Protein AF-R9IJ33-F1 (afdb_monomer_lite)

Secondary structure (DSSP, 8-state):
------TTS-TTEEEEESSSEEEEE--TT-SSSS-EEEESS--SS--TT-TT--

Sequence (54 aa):
MNRTQNCAECEFMKKYNYGKKIYYCDHVDRIDDMGKLSVNELPKRSPEWCPLRK

pLDDT: mean 84.45, std 11.66, range [39.53, 93.62]

Radius of gyration: 10.84 Å; chains: 1; bounding box: 38×18×21 Å

Foldseek 3Di:
DPPQDFLVPDPQWDWDPPVKTWIAGNDPQQPDPTRTQDIRDGDRGDDPRDPPGD

Structure (mmCIF, N/CA/C/O backbone):
data_AF-R9IJ33-F1
#
_entry.id   AF-R9IJ33-F1
#
loop_
_atom_site.group_PDB
_atom_site.id
_atom_site.type_symbol
_atom_site.label_atom_id
_atom_site.label_alt_id
_atom_site.label_comp_id
_atom_site.label_asym_id
_atom_site.label_entity_id
_atom_site.label_seq_id
_atom_site.pdbx_PDB_ins_code
_atom_site.Cartn_x
_atom_site.Cartn_y
_atom_site.Cartn_z
_atom_site.occupancy
_atom_site.B_iso_or_equiv
_atom_site.auth_seq_id
_atom_site.auth_comp_id
_atom_site.auth_asym_id
_atom_site.auth_atom_id
_atom_site.pdbx_PDB_model_num
ATOM 1 N N . MET A 1 1 ? 24.027 5.423 2.511 1.00 39.53 1 MET A N 1
ATOM 2 C CA . MET A 1 1 ? 22.785 6.168 2.821 1.00 39.53 1 MET A CA 1
ATOM 3 C C . MET A 1 1 ? 21.656 5.168 3.053 1.00 39.53 1 MET A C 1
ATOM 5 O O . MET A 1 1 ? 20.948 4.832 2.118 1.00 39.53 1 MET A O 1
ATOM 9 N N . ASN A 1 2 ? 21.511 4.660 4.279 1.00 46.94 2 ASN A N 1
ATOM 10 C CA . ASN A 1 2 ? 20.366 3.831 4.674 1.00 46.94 2 ASN A CA 1
ATOM 11 C C . ASN A 1 2 ? 19.291 4.745 5.267 1.00 46.94 2 ASN A C 1
ATOM 13 O O . ASN A 1 2 ? 19.095 4.793 6.478 1.00 46.94 2 ASN A O 1
ATOM 17 N N . ARG A 1 3 ? 18.638 5.544 4.415 1.00 52.97 3 ARG A N 1
ATOM 18 C CA . ARG A 1 3 ? 17.327 6.076 4.789 1.00 52.97 3 ARG A CA 1
ATOM 19 C C . ARG A 1 3 ? 16.387 4.896 4.642 1.00 52.97 3 ARG A C 1
ATOM 21 O O . ARG A 1 3 ? 16.061 4.536 3.518 1.00 52.97 3 ARG A O 1
ATOM 28 N N . THR A 1 4 ? 16.033 4.254 5.751 1.00 54.22 4 THR A N 1
ATOM 29 C CA . THR A 1 4 ? 14.923 3.301 5.786 1.00 54.22 4 THR A CA 1
ATOM 30 C C . THR A 1 4 ? 13.731 4.026 5.175 1.00 54.22 4 THR A C 1
ATOM 32 O O . THR A 1 4 ? 13.182 4.924 5.812 1.00 54.22 4 THR A O 1
ATOM 35 N N . GLN A 1 5 ? 13.410 3.739 3.911 1.00 65.81 5 GLN A N 1
ATOM 36 C CA . GLN A 1 5 ? 12.353 4.446 3.202 1.00 65.81 5 GLN A CA 1
ATOM 37 C C . GLN A 1 5 ? 11.048 4.114 3.922 1.00 65.81 5 GLN A C 1
ATOM 39 O O . GLN A 1 5 ? 10.582 2.970 3.923 1.00 65.81 5 GLN A O 1
ATOM 44 N N . ASN A 1 6 ? 10.534 5.093 4.662 1.00 76.75 6 ASN A N 1
ATOM 45 C CA . ASN A 1 6 ? 9.255 4.984 5.333 1.00 76.75 6 ASN A CA 1
ATOM 46 C C . ASN A 1 6 ? 8.158 5.229 4.282 1.00 76.75 6 ASN A C 1
ATOM 48 O O . ASN A 1 6 ? 8.355 5.963 3.314 1.00 76.75 6 ASN A O 1
ATOM 52 N N . CYS A 1 7 ? 6.989 4.608 4.440 1.00 86.62 7 CYS A N 1
ATOM 53 C CA . CYS A 1 7 ? 5.901 4.814 3.480 1.00 86.62 7 CYS A CA 1
ATOM 54 C C . CYS A 1 7 ? 5.296 6.228 3.559 1.00 86.62 7 CYS A C 1
ATOM 56 O O . CYS A 1 7 ? 4.512 6.593 2.692 1.00 86.62 7 CYS A O 1
ATOM 58 N N . ALA A 1 8 ? 5.632 7.016 4.586 1.00 84.75 8 ALA A N 1
ATOM 59 C CA . ALA A 1 8 ? 5.119 8.371 4.769 1.00 84.75 8 ALA A CA 1
ATOM 60 C C . ALA A 1 8 ? 5.745 9.385 3.800 1.00 84.75 8 ALA A C 1
ATOM 62 O O . ALA A 1 8 ? 5.071 10.324 3.393 1.00 84.75 8 ALA A O 1
ATOM 63 N N . GLU A 1 9 ? 6.998 9.168 3.405 1.00 85.12 9 GLU A N 1
ATOM 64 C CA . GLU A 1 9 ? 7.745 9.999 2.453 1.00 85.12 9 GLU A CA 1
ATOM 65 C C . GLU A 1 9 ? 7.755 9.401 1.035 1.00 85.12 9 GLU A C 1
ATOM 67 O O . GLU A 1 9 ? 8.448 9.897 0.150 1.00 85.12 9 GLU A O 1
ATOM 72 N N . CYS A 1 10 ? 7.008 8.318 0.807 1.00 86.81 10 CYS A N 1
ATOM 73 C CA . CYS A 1 10 ? 6.986 7.608 -0.467 1.00 86.81 10 CYS A CA 1
ATOM 74 C C . CYS A 1 10 ? 5.985 8.248 -1.441 1.00 86.81 10 CYS A C 1
ATOM 76 O O . CYS A 1 10 ? 4.794 8.329 -1.145 1.00 86.81 10 CYS A O 1
ATOM 78 N N . GLU A 1 11 ? 6.445 8.642 -2.630 1.00 89.75 11 GLU A N 1
ATOM 79 C CA . GLU A 1 11 ? 5.603 9.251 -3.676 1.00 89.75 11 GLU A CA 1
ATOM 80 C C . GLU A 1 11 ? 4.499 8.312 -4.200 1.00 89.75 11 GLU A C 1
ATOM 82 O O . GLU A 1 11 ? 3.432 8.757 -4.631 1.00 89.75 11 GLU A O 1
ATOM 87 N N . PHE A 1 12 ? 4.723 7.000 -4.094 1.00 90.75 12 PHE A N 1
ATOM 88 C CA . PHE A 1 12 ? 3.770 5.962 -4.486 1.00 90.75 12 PHE A CA 1
ATOM 89 C C . PHE A 1 12 ? 2.691 5.712 -3.424 1.00 90.75 12 PHE A C 1
ATOM 91 O O . PHE A 1 12 ? 1.754 4.949 -3.666 1.00 90.75 12 PHE A O 1
ATOM 98 N N . MET A 1 13 ? 2.795 6.331 -2.243 1.00 91.38 13 MET A N 1
ATOM 99 C CA . MET A 1 13 ? 1.810 6.163 -1.182 1.00 91.38 13 MET A CA 1
ATOM 100 C C . MET A 1 13 ? 0.519 6.915 -1.515 1.00 91.38 13 MET A C 1
ATOM 102 O O . MET A 1 13 ? 0.493 8.135 -1.683 1.00 91.38 13 MET A O 1
ATOM 106 N N . LYS A 1 14 ? -0.584 6.169 -1.577 1.00 92.69 14 LYS A N 1
ATOM 107 C CA . LYS A 1 14 ? -1.942 6.688 -1.733 1.00 92.69 14 LYS A CA 1
ATOM 108 C C . LYS A 1 14 ? -2.722 6.505 -0.443 1.00 92.69 14 LYS A C 1
ATOM 110 O O . LYS A 1 14 ? -2.633 5.476 0.224 1.00 92.69 14 LYS A O 1
ATOM 115 N N . LYS A 1 15 ? -3.539 7.502 -0.112 1.00 92.69 15 LYS A N 1
ATOM 116 C CA . LYS A 1 15 ? -4.427 7.487 1.049 1.00 92.69 15 LYS A CA 1
ATOM 117 C C . LYS A 1 15 ? -5.859 7.713 0.600 1.00 92.69 15 LYS A C 1
ATOM 119 O O . LYS A 1 15 ? -6.166 8.746 0.014 1.00 92.69 15 LYS A O 1
ATOM 124 N N . TYR A 1 16 ? -6.738 6.797 0.977 1.00 91.56 16 TYR A N 1
ATOM 125 C CA . TYR A 1 16 ? -8.175 6.908 0.760 1.00 91.56 16 TYR A CA 1
ATOM 126 C C . TYR A 1 16 ? -8.899 7.039 2.096 1.00 91.56 16 TYR A C 1
ATOM 128 O O . TYR A 1 16 ? -8.476 6.457 3.096 1.00 91.56 16 TYR A O 1
ATOM 136 N N . ASN A 1 17 ? -9.981 7.816 2.132 1.00 91.38 17 ASN A N 1
ATOM 137 C CA . AS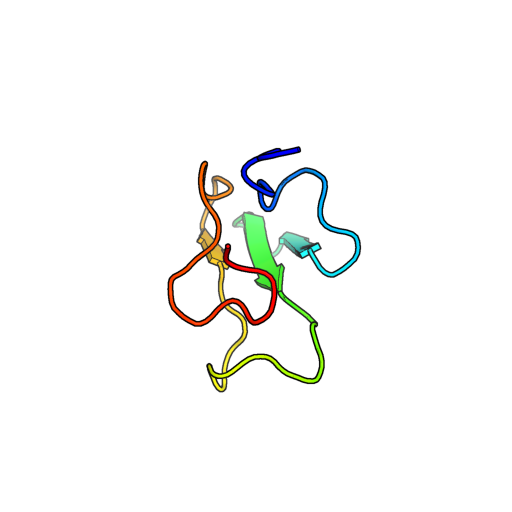N A 1 17 ? -10.788 8.001 3.333 1.00 91.38 17 ASN A CA 1
ATOM 138 C C . ASN A 1 17 ? -12.263 7.722 3.028 1.00 91.38 17 ASN A C 1
ATOM 140 O O . ASN A 1 17 ? -12.976 8.599 2.553 1.00 91.38 17 ASN A O 1
ATOM 144 N N . TYR A 1 18 ? -12.702 6.499 3.321 1.00 86.19 18 TYR A N 1
ATOM 145 C CA . TYR A 1 18 ? -14.090 6.045 3.166 1.00 86.19 18 TYR A CA 1
ATOM 146 C C . TYR A 1 18 ? -14.651 5.625 4.533 1.00 86.19 18 TYR A C 1
ATOM 148 O O . TYR A 1 18 ? -14.989 4.468 4.762 1.00 86.19 18 TYR A O 1
ATOM 156 N N . GLY A 1 19 ? -14.605 6.534 5.511 1.00 89.69 19 GLY A N 1
ATOM 157 C CA . GLY A 1 19 ? -14.928 6.245 6.919 1.00 89.69 19 GLY A CA 1
ATOM 158 C C . GLY A 1 19 ? -13.787 5.583 7.705 1.00 89.69 19 GLY A C 1
ATOM 159 O O . GLY A 1 19 ? -13.777 5.614 8.933 1.00 89.69 19 GLY A O 1
ATOM 160 N N . LYS A 1 20 ? -12.779 5.046 7.010 1.00 89.19 20 LYS A N 1
ATOM 161 C CA . LYS A 1 20 ? -11.473 4.660 7.559 1.00 89.19 20 LYS A CA 1
ATOM 162 C C . LYS A 1 20 ? -10.382 5.171 6.627 1.00 89.19 20 LYS A C 1
ATOM 164 O O . LYS A 1 20 ? -10.564 5.175 5.408 1.00 89.19 20 LYS A O 1
ATOM 169 N N . LYS A 1 21 ? -9.242 5.581 7.192 1.00 93.00 21 LYS A N 1
ATOM 170 C CA . LYS A 1 21 ? -8.051 5.917 6.398 1.00 93.00 21 LYS A CA 1
ATOM 171 C C . LYS A 1 21 ? -7.436 4.603 5.930 1.00 93.00 21 LYS A C 1
ATOM 173 O O . LYS A 1 21 ? -7.071 3.791 6.770 1.00 93.00 21 LYS A O 1
ATOM 178 N N . ILE A 1 22 ? -7.334 4.372 4.632 1.00 93.62 22 ILE A N 1
ATOM 179 C CA . ILE A 1 22 ? -6.673 3.187 4.087 1.00 93.62 22 ILE A CA 1
ATOM 180 C C . ILE A 1 22 ? -5.503 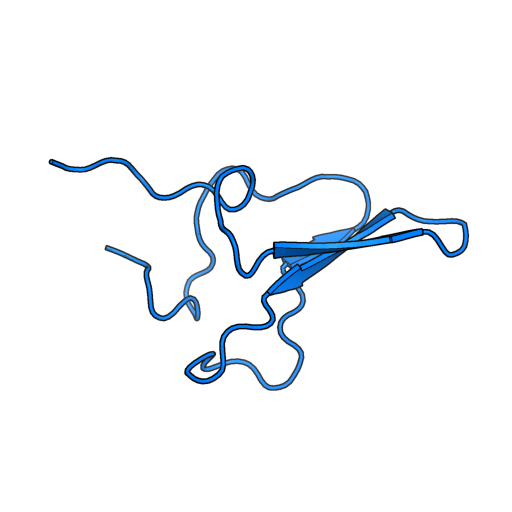3.656 3.239 1.00 93.62 22 ILE A C 1
ATOM 182 O O . ILE A 1 22 ? -5.660 4.544 2.399 1.00 93.62 22 ILE A O 1
ATOM 186 N N . TYR A 1 23 ? -4.338 3.079 3.497 1.00 92.94 23 TYR A N 1
ATOM 187 C CA . TYR A 1 23 ? -3.104 3.411 2.808 1.00 92.94 23 TYR A CA 1
ATOM 188 C C . TYR A 1 23 ? -2.739 2.297 1.839 1.00 92.94 23 TYR A C 1
ATOM 190 O O . TYR A 1 23 ? -2.809 1.115 2.186 1.00 92.94 23 TYR A O 1
ATOM 198 N N . TYR A 1 24 ? -2.326 2.696 0.644 1.00 93.06 24 TYR A N 1
ATOM 199 C CA . TYR A 1 24 ? -1.911 1.817 -0.435 1.00 93.06 24 TYR A CA 1
ATOM 200 C C . TYR A 1 24 ? -0.592 2.294 -1.046 1.00 93.06 24 TYR A C 1
ATOM 202 O O . TYR A 1 24 ? -0.238 3.466 -0.943 1.00 93.06 24 TYR A O 1
ATOM 210 N N . CYS A 1 25 ? 0.123 1.375 -1.675 1.00 92.12 25 CYS A N 1
ATOM 211 C CA . CYS A 1 25 ? 1.291 1.591 -2.503 1.00 92.12 25 CYS A CA 1
ATOM 212 C C . CYS A 1 25 ? 0.878 1.356 -3.956 1.00 92.12 25 CYS A C 1
ATOM 214 O O . CYS A 1 25 ? 0.507 0.244 -4.323 1.00 92.12 25 CYS A O 1
ATOM 216 N N . ASP A 1 26 ? 0.951 2.401 -4.771 1.00 91.44 26 ASP A N 1
ATOM 217 C CA . ASP A 1 26 ? 0.635 2.354 -6.200 1.00 91.44 26 ASP A CA 1
ATOM 218 C C . ASP A 1 26 ? 1.912 2.258 -7.050 1.00 91.44 26 ASP A C 1
ATOM 220 O O . ASP A 1 26 ? 2.042 2.867 -8.108 1.00 91.44 26 ASP A O 1
AT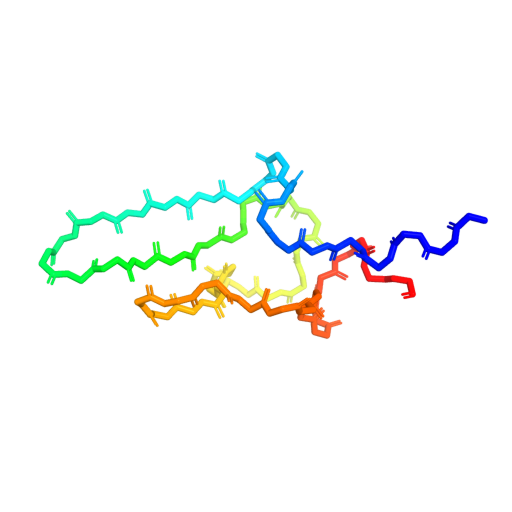OM 224 N N . HIS A 1 27 ? 2.913 1.535 -6.543 1.00 91.12 27 HIS A N 1
ATOM 225 C CA . HIS A 1 27 ? 4.118 1.239 -7.309 1.00 91.12 27 HIS A CA 1
ATOM 226 C C . HIS A 1 27 ? 3.787 0.173 -8.360 1.00 91.12 27 HIS A C 1
ATOM 228 O O . HIS A 1 27 ? 3.104 -0.804 -8.046 1.00 91.12 27 HIS A O 1
ATOM 234 N N . VAL A 1 28 ? 4.272 0.352 -9.592 1.00 88.06 28 VAL A N 1
ATOM 235 C CA . VAL A 1 28 ? 4.038 -0.587 -10.704 1.00 88.06 28 VAL A CA 1
ATOM 236 C C . VAL A 1 28 ? 4.718 -1.936 -10.460 1.00 88.06 28 VAL A C 1
ATOM 238 O O . VAL A 1 28 ? 4.090 -2.971 -10.625 1.00 88.06 28 VAL A O 1
ATOM 241 N N . ASP A 1 29 ? 5.949 -1.920 -9.945 1.00 88.12 29 ASP A N 1
ATOM 242 C CA . ASP A 1 29 ? 6.712 -3.132 -9.600 1.00 88.12 29 ASP A CA 1
ATOM 243 C C . ASP A 1 29 ? 6.392 -3.704 -8.206 1.00 88.12 29 ASP A C 1
ATOM 245 O O . ASP A 1 29 ? 7.227 -4.374 -7.595 1.00 88.12 29 ASP A O 1
ATOM 249 N N . ARG A 1 30 ? 5.220 -3.396 -7.633 1.00 87.94 30 ARG A N 1
ATOM 250 C CA . ARG A 1 30 ? 4.816 -4.027 -6.368 1.00 87.94 30 ARG A CA 1
ATOM 251 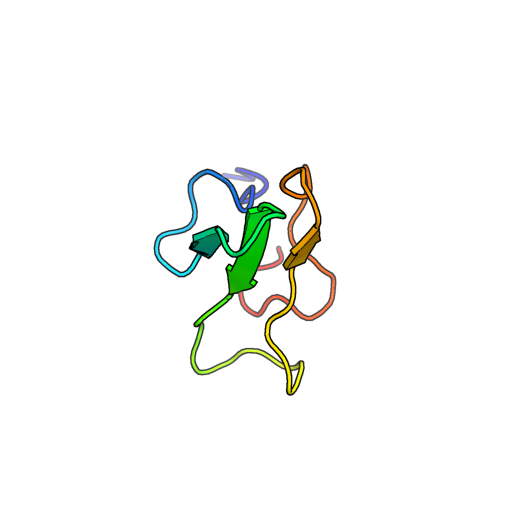C C . ARG A 1 30 ? 4.655 -5.534 -6.575 1.00 87.94 30 ARG A C 1
ATOM 253 O O . ARG A 1 30 ? 4.106 -5.971 -7.580 1.00 87.94 30 ARG A O 1
ATOM 260 N N . ILE A 1 31 ? 5.137 -6.318 -5.614 1.00 84.19 31 ILE A N 1
ATOM 261 C CA . ILE A 1 31 ? 5.061 -7.786 -5.679 1.00 84.19 31 ILE A CA 1
ATOM 262 C C . ILE A 1 31 ? 3.719 -8.290 -5.114 1.00 84.19 31 ILE A C 1
ATOM 264 O O . ILE A 1 31 ? 3.361 -9.447 -5.310 1.00 84.19 31 ILE A O 1
ATOM 268 N N . ASP A 1 32 ? 2.959 -7.435 -4.419 1.00 83.19 32 ASP A N 1
ATOM 269 C CA . ASP A 1 32 ? 1.626 -7.766 -3.923 1.00 83.19 32 ASP A CA 1
ATOM 270 C C . ASP A 1 32 ? 0.516 -7.300 -4.882 1.00 83.19 32 ASP A C 1
ATOM 272 O O . ASP A 1 32 ? 0.549 -6.209 -5.450 1.00 83.19 32 ASP A O 1
ATOM 276 N N . ASP A 1 33 ? -0.531 -8.111 -5.026 1.00 74.44 33 ASP A N 1
ATOM 277 C CA . ASP A 1 33 ? -1.624 -7.801 -5.957 1.00 74.44 33 ASP A CA 1
ATOM 278 C C . ASP A 1 33 ? -2.458 -6.585 -5.518 1.00 74.44 33 ASP A C 1
ATOM 280 O O . ASP A 1 33 ? -3.080 -5.905 -6.337 1.00 74.44 33 ASP A O 1
ATOM 284 N N . MET A 1 34 ? -2.478 -6.280 -4.216 1.00 85.25 34 MET A N 1
ATOM 285 C CA . MET A 1 34 ? -3.381 -5.276 -3.645 1.00 85.25 34 MET A CA 1
ATOM 286 C C . MET A 1 34 ? -2.722 -3.931 -3.336 1.00 85.25 34 MET A C 1
ATOM 288 O O . MET A 1 34 ? -3.443 -2.948 -3.165 1.00 85.25 34 MET A O 1
ATOM 292 N N . GLY A 1 35 ? -1.397 -3.868 -3.193 1.00 89.31 35 GLY A N 1
ATOM 293 C CA . GLY A 1 35 ? -0.679 -2.675 -2.746 1.00 89.31 35 GLY A CA 1
ATOM 294 C C . GLY A 1 35 ? -1.072 -2.203 -1.347 1.00 89.31 35 GLY A C 1
ATOM 295 O O . GLY A 1 35 ? -0.824 -1.052 -1.007 1.00 89.31 35 GLY A O 1
ATOM 296 N N . LYS A 1 36 ? -1.761 -2.998 -0.522 1.00 91.81 36 LYS A N 1
ATOM 297 C CA . LYS A 1 36 ? -2.357 -2.483 0.722 1.00 91.81 36 LYS A CA 1
ATOM 298 C C . LYS A 1 36 ? -1.296 -2.362 1.811 1.00 91.81 36 LYS A C 1
ATOM 300 O O . LYS A 1 36 ? -0.789 -3.362 2.306 1.00 91.81 36 LYS A O 1
ATOM 305 N N . LEU A 1 37 ? -1.035 -1.136 2.260 1.00 91.38 37 LEU A N 1
ATOM 306 C CA . LEU A 1 37 ? -0.082 -0.869 3.337 1.00 91.38 37 LEU A CA 1
ATOM 307 C C . LEU A 1 37 ? -0.709 -1.125 4.708 1.00 91.38 37 LEU A C 1
ATOM 309 O O . LEU A 1 37 ? -0.170 -1.881 5.512 1.00 91.38 37 LEU A O 1
ATOM 313 N N . SER A 1 38 ? -1.840 -0.476 4.994 1.00 91.50 38 SER A N 1
ATOM 314 C CA . SER A 1 38 ? -2.433 -0.492 6.334 1.00 91.50 38 SER A CA 1
ATOM 315 C C . SER A 1 38 ? -3.790 0.214 6.398 1.00 91.50 38 SER A C 1
ATOM 317 O O . SER A 1 38 ? -4.220 0.907 5.473 1.00 91.50 38 SER A O 1
ATOM 319 N N . VAL A 1 39 ? -4.473 0.045 7.532 1.00 92.38 39 VAL A N 1
ATOM 320 C CA . VAL A 1 39 ? -5.689 0.784 7.887 1.00 92.38 39 VAL A CA 1
ATOM 321 C C . VAL A 1 39 ? -5.373 1.689 9.079 1.00 92.38 39 VAL A C 1
ATOM 323 O O . VAL A 1 39 ? -4.686 1.279 10.007 1.00 92.38 39 VAL A O 1
ATOM 326 N N . ASN A 1 40 ? -5.902 2.908 9.058 1.00 92.31 40 ASN A N 1
ATOM 327 C CA . ASN A 1 40 ? -5.783 3.994 10.034 1.00 92.31 40 ASN A CA 1
ATOM 328 C C . ASN A 1 40 ? -4.390 4.621 10.195 1.00 92.31 40 ASN A C 1
ATOM 330 O O . ASN A 1 40 ? -4.297 5.854 10.202 1.00 92.31 40 ASN A O 1
ATOM 334 N N . GLU A 1 41 ? -3.319 3.829 10.202 1.00 90.38 41 GLU A N 1
ATOM 335 C CA . GLU A 1 41 ? -1.949 4.291 10.473 1.00 90.38 41 GLU A CA 1
ATOM 336 C C . GLU A 1 41 ? -0.954 3.782 9.436 1.00 90.38 41 GLU A C 1
ATOM 338 O O . GLU A 1 41 ? -1.031 2.622 9.062 1.00 90.38 41 GLU A O 1
ATOM 343 N N . LEU A 1 42 ? -0.001 4.603 8.984 1.00 86.81 42 LEU A N 1
ATOM 344 C CA . LEU A 1 42 ? 1.041 4.166 8.046 1.00 86.81 42 LEU A CA 1
ATOM 345 C C . LEU A 1 42 ? 2.073 3.251 8.724 1.00 86.81 42 LEU A C 1
ATOM 347 O O . LEU A 1 42 ? 2.443 3.493 9.877 1.00 86.81 42 LEU A O 1
ATOM 351 N N . PRO A 1 43 ? 2.604 2.243 8.012 1.00 84.38 43 PRO A N 1
ATOM 352 C CA . PRO A 1 43 ? 3.668 1.416 8.549 1.00 84.38 43 PRO A CA 1
ATOM 353 C C . PRO A 1 43 ? 4.955 2.237 8.714 1.00 84.38 43 PRO A C 1
ATOM 355 O O . PRO A 1 43 ? 5.345 3.022 7.848 1.00 84.38 43 PRO A O 1
ATOM 358 N N . LYS A 1 44 ? 5.647 2.026 9.840 1.00 81.88 44 LYS A N 1
ATOM 359 C CA . LYS A 1 44 ? 6.924 2.697 10.154 1.00 81.88 44 LYS A CA 1
ATOM 360 C C . LYS A 1 44 ? 8.081 2.239 9.261 1.00 81.88 44 LYS A C 1
ATOM 362 O O . LYS A 1 44 ? 9.102 2.914 9.186 1.00 81.88 44 LYS A O 1
ATOM 367 N N . ARG A 1 45 ? 7.950 1.070 8.633 1.00 83.62 45 ARG A N 1
ATOM 368 C CA . ARG A 1 45 ? 8.951 0.457 7.753 1.00 83.62 45 ARG A CA 1
ATOM 369 C C . ARG A 1 45 ? 8.287 0.035 6.451 1.00 83.62 45 ARG A C 1
ATOM 371 O O . ARG A 1 45 ? 7.098 -0.274 6.449 1.00 83.62 45 ARG A O 1
ATOM 378 N N . SER A 1 46 ? 9.072 -0.004 5.379 1.00 85.88 46 SER A N 1
ATOM 379 C CA . SER A 1 46 ? 8.623 -0.569 4.109 1.00 85.88 46 SER A CA 1
ATOM 380 C C . SER A 1 46 ? 8.194 -2.036 4.287 1.00 85.88 46 SER A C 1
ATOM 382 O O . SER A 1 46 ? 8.919 -2.795 4.942 1.00 85.88 46 SER A O 1
ATOM 384 N N . PRO A 1 47 ? 7.039 -2.437 3.728 1.00 87.25 47 PRO A N 1
ATOM 385 C CA . PRO A 1 47 ? 6.606 -3.830 3.689 1.00 87.25 47 PRO A CA 1
ATOM 386 C C . PRO A 1 47 ? 7.608 -4.738 2.982 1.00 87.25 47 PRO A C 1
ATOM 388 O O . PRO A 1 47 ? 8.406 -4.275 2.172 1.00 87.25 47 PRO A O 1
ATOM 391 N N . GLU A 1 48 ? 7.524 -6.043 3.238 1.00 88.06 48 GLU A N 1
ATOM 392 C CA . GLU A 1 48 ? 8.468 -7.010 2.668 1.00 88.06 48 GLU A CA 1
ATOM 393 C C . GLU A 1 48 ? 8.413 -7.116 1.149 1.00 88.06 48 GLU A C 1
ATOM 395 O O . GLU A 1 48 ? 9.444 -7.275 0.506 1.00 88.06 48 GLU A O 1
ATOM 400 N N . TRP A 1 49 ? 7.212 -6.965 0.604 1.00 87.06 49 TRP A N 1
ATOM 401 C CA . TRP A 1 49 ? 6.910 -6.966 -0.823 1.00 87.06 49 TRP A CA 1
ATOM 402 C C . TRP A 1 49 ? 7.208 -5.626 -1.511 1.00 87.06 49 TRP A C 1
ATOM 404 O O . TRP A 1 49 ? 6.992 -5.496 -2.715 1.00 87.06 49 TRP A O 1
ATOM 414 N N . CYS A 1 50 ? 7.651 -4.605 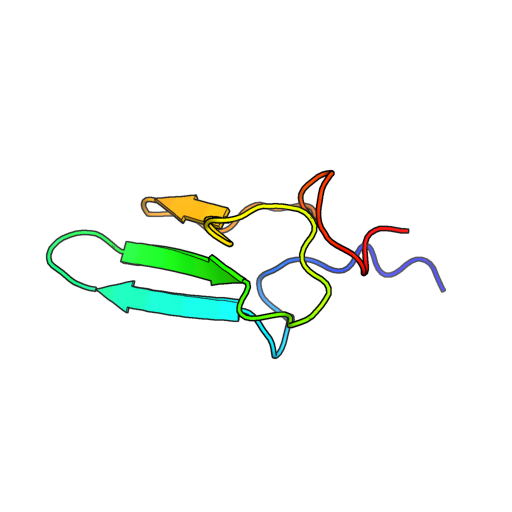-0.767 1.00 88.69 50 CYS A N 1
ATOM 415 C CA . CYS A 1 50 ? 7.948 -3.299 -1.339 1.00 88.69 50 CYS A CA 1
ATOM 416 C 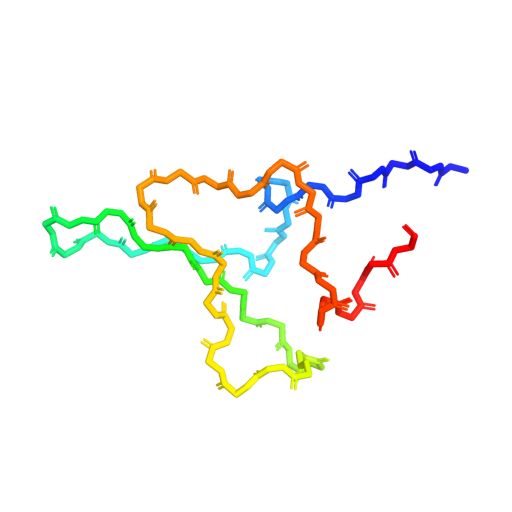C . CYS A 1 50 ? 9.196 -3.400 -2.235 1.00 88.69 50 CYS A C 1
ATOM 418 O O . CYS A 1 50 ? 10.265 -3.750 -1.729 1.00 88.69 50 CYS A O 1
ATOM 420 N N . PRO A 1 51 ? 9.113 -3.026 -3.524 1.00 86.38 51 PRO A N 1
ATOM 421 C CA . PRO A 1 51 ? 10.243 -3.121 -4.455 1.00 86.38 51 PRO A CA 1
ATOM 422 C C . PRO A 1 51 ? 11.402 -2.187 -4.085 1.00 86.38 51 PRO A C 1
ATOM 424 O O . PRO A 1 51 ? 12.537 -2.392 -4.504 1.00 86.38 51 PRO A O 1
ATOM 427 N N . LEU A 1 52 ? 11.126 -1.167 -3.271 1.00 85.12 52 LEU A N 1
ATOM 428 C CA . LEU A 1 52 ? 12.114 -0.202 -2.800 1.00 85.12 52 LEU A CA 1
ATOM 429 C C . LEU A 1 52 ? 12.697 -0.556 -1.418 1.00 85.12 52 LEU A C 1
ATOM 431 O O . LEU A 1 52 ? 13.493 0.207 -0.868 1.00 85.12 52 LEU A O 1
ATOM 435 N N . ARG A 1 53 ? 12.316 -1.704 -0.834 1.00 82.25 53 ARG A N 1
ATOM 436 C CA . ARG A 1 53 ? 12.866 -2.179 0.443 1.00 82.25 53 ARG A CA 1
ATOM 437 C C . ARG A 1 53 ? 14.361 -2.486 0.273 1.00 82.25 53 ARG A C 1
ATOM 439 O O . ARG A 1 53 ? 14.730 -3.340 -0.527 1.00 82.25 53 ARG A O 1
ATOM 446 N N . LYS A 1 54 ? 15.207 -1.804 1.047 1.00 70.56 54 LYS A N 1
ATOM 447 C CA . LYS A 1 54 ? 16.647 -2.072 1.188 1.00 70.56 54 LYS A CA 1
ATOM 448 C C . LYS A 1 54 ? 16.983 -2.416 2.630 1.00 70.56 54 LYS A C 1
ATOM 450 O O . LYS A 1 54 ? 16.316 -1.846 3.528 1.00 70.56 54 LYS A O 1
#